Protein AF-A0A2M8IWE7-F1 (afdb_monomer)

Organism: NCBI:txid2029104

InterPro domains:
  IPR029058 Alpha/Beta hydrolase fold [G3DSA:3.40.50.1820] (66-140)
  IPR029058 Alpha/Beta hydrolase fold [SSF53474] (56-117)

Mean predicted aligned error: 8.71 Å

Solvent-accessible surface area (backbone atoms only — not comparable to full-atom values): 8740 Å² total; 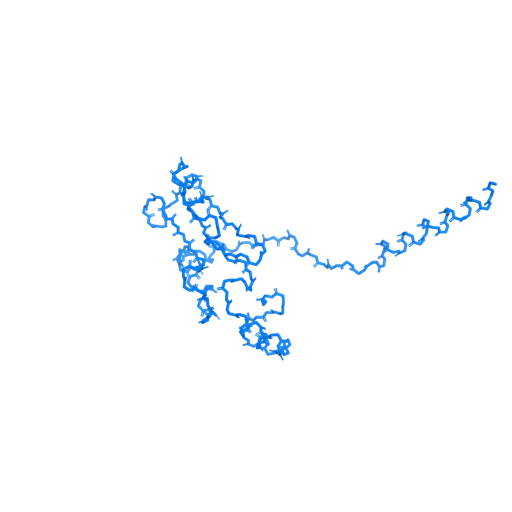per-residue (Å²): 110,74,66,59,55,49,52,52,51,52,52,51,51,51,52,51,47,50,69,72,69,47,92,74,76,88,72,84,82,75,83,86,79,69,70,72,66,45,73,77,35,68,66,53,41,36,51,61,66,47,70,83,50,96,49,60,45,89,92,40,64,53,46,74,51,58,66,65,58,81,96,59,87,51,100,44,72,41,75,50,75,56,62,90,94,41,40,64,65,76,63,60,64,50,66,59,52,53,22,60,77,67,57,12,30,29,34,39,47,61,62,74,60,44,44,47,51,69,69,55,53,56,56,55,70,71,48,53,72,68,61,32,45,78,69,78,39,48,87,88,62,76

Structure (mmCIF, N/CA/C/O backbone):
data_AF-A0A2M8IWE7-F1
#
_entry.id   AF-A0A2M8IWE7-F1
#
loop_
_atom_site.group_PDB
_atom_site.id
_atom_site.type_symbol
_atom_site.label_atom_id
_atom_site.label_alt_id
_atom_site.label_comp_id
_atom_site.label_asym_id
_atom_site.label_entity_id
_atom_site.label_seq_id
_atom_site.pdbx_PDB_ins_code
_atom_site.Cartn_x
_atom_site.Cartn_y
_atom_site.Cartn_z
_atom_site.occupancy
_atom_site.B_iso_or_equiv
_atom_site.auth_seq_id
_atom_site.auth_comp_id
_atom_site.auth_asym_id
_atom_site.auth_atom_id
_atom_site.pdbx_PDB_model_num
ATOM 1 N N . MET A 1 1 ? 37.892 26.944 -34.682 1.00 67.69 1 MET A N 1
ATOM 2 C CA . MET A 1 1 ? 36.444 27.173 -34.435 1.00 67.69 1 MET A CA 1
ATOM 3 C C . MET A 1 1 ? 35.520 26.306 -35.301 1.00 67.69 1 MET A C 1
ATOM 5 O O . MET A 1 1 ? 34.683 25.623 -34.732 1.00 67.69 1 MET A O 1
ATOM 9 N N . ARG A 1 2 ? 35.670 26.233 -36.637 1.00 77.69 2 ARG A N 1
ATOM 10 C CA . ARG A 1 2 ? 34.769 25.438 -37.517 1.00 77.69 2 ARG A CA 1
ATOM 11 C C . ARG A 1 2 ? 34.744 23.921 -37.234 1.00 77.69 2 ARG A C 1
ATOM 13 O O . ARG A 1 2 ? 33.702 23.298 -37.381 1.00 77.69 2 ARG A O 1
ATOM 20 N N . TRP A 1 3 ? 35.865 23.332 -36.809 1.00 85.38 3 TRP A N 1
ATOM 21 C CA . TRP A 1 3 ? 35.954 21.908 -36.439 1.00 85.38 3 TRP A CA 1
ATOM 22 C C . TRP A 1 3 ? 35.266 21.586 -35.107 1.00 85.38 3 TRP A C 1
ATOM 24 O O . TRP A 1 3 ? 34.549 20.597 -35.019 1.00 85.38 3 TRP A O 1
ATOM 34 N N . LEU A 1 4 ? 35.400 22.473 -34.116 1.00 91.81 4 LEU A N 1
ATOM 35 C CA . LEU A 1 4 ? 34.666 22.404 -32.846 1.00 91.81 4 LEU A CA 1
ATOM 36 C C . LEU A 1 4 ? 33.151 22.490 -33.066 1.00 91.81 4 LEU A C 1
ATOM 38 O O . LEU A 1 4 ? 32.409 21.669 -32.541 1.00 91.81 4 LEU A O 1
ATOM 42 N N . ALA A 1 5 ? 32.701 23.429 -33.905 1.00 92.12 5 ALA A N 1
ATOM 43 C CA . ALA A 1 5 ? 31.283 23.574 -34.235 1.00 92.12 5 ALA A CA 1
ATOM 44 C C . ALA A 1 5 ? 30.703 22.315 -34.909 1.00 92.12 5 ALA A C 1
ATOM 46 O O . ALA A 1 5 ? 29.603 21.889 -34.576 1.00 92.12 5 ALA A O 1
ATOM 47 N N . ARG A 1 6 ? 31.457 21.680 -35.818 1.00 95.31 6 ARG A N 1
ATOM 48 C CA . ARG A 1 6 ? 31.053 20.413 -36.454 1.00 95.31 6 ARG A CA 1
ATOM 49 C C . ARG A 1 6 ? 31.016 19.251 -35.465 1.00 95.31 6 ARG A C 1
ATOM 51 O O . ARG A 1 6 ? 30.081 18.465 -35.514 1.00 95.31 6 ARG A O 1
ATOM 58 N N . GLY A 1 7 ? 31.997 19.164 -34.565 1.00 96.12 7 GLY A N 1
ATOM 59 C CA . GLY A 1 7 ? 32.021 18.143 -33.516 1.00 96.12 7 GLY A CA 1
ATOM 60 C C . GLY A 1 7 ? 30.800 18.234 -32.598 1.00 96.12 7 GLY A C 1
ATOM 61 O O . GLY A 1 7 ? 30.126 17.233 -32.377 1.00 96.12 7 GLY A O 1
ATOM 62 N N . LEU A 1 8 ? 30.458 19.444 -32.146 1.00 97.00 8 LEU A N 1
ATOM 63 C CA . LEU A 1 8 ? 29.255 19.685 -31.342 1.00 97.00 8 LEU A CA 1
ATOM 64 C C . LEU A 1 8 ? 27.967 19.353 -32.104 1.00 97.00 8 LEU A C 1
ATOM 66 O O . LEU A 1 8 ? 27.063 18.756 -31.529 1.00 97.00 8 LEU A O 1
ATOM 70 N N . ALA A 1 9 ? 27.893 19.683 -33.397 1.00 97.12 9 ALA A N 1
ATOM 71 C CA . ALA A 1 9 ? 26.734 19.352 -34.224 1.00 97.12 9 ALA A CA 1
ATOM 72 C C . ALA A 1 9 ? 26.533 17.834 -34.367 1.00 97.12 9 ALA A C 1
ATOM 74 O O . A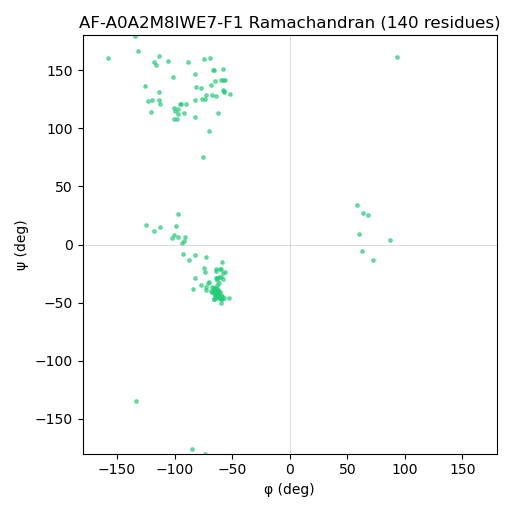LA A 1 9 ? 25.411 17.351 -34.238 1.00 97.12 9 ALA A O 1
ATOM 75 N N . VAL A 1 10 ? 27.610 17.069 -34.577 1.00 97.44 10 VAL A N 1
ATOM 76 C CA . VAL A 1 10 ?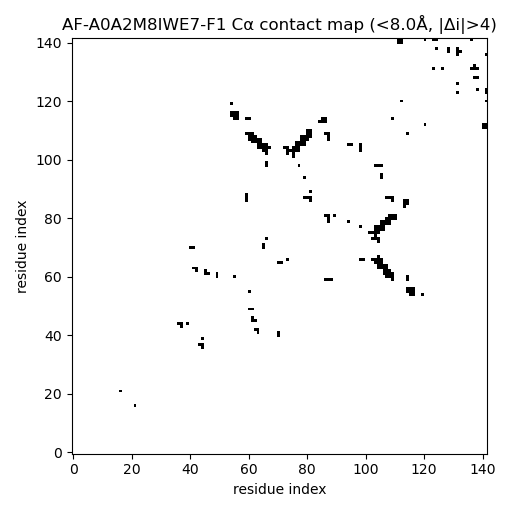 27.546 15.598 -34.623 1.00 97.44 10 VAL A CA 1
ATOM 77 C C . VAL A 1 10 ? 27.100 15.032 -33.277 1.00 97.44 10 VAL A C 1
ATOM 79 O O . VAL A 1 10 ? 26.243 14.156 -33.239 1.00 97.44 10 VAL A O 1
ATOM 82 N N . LEU A 1 11 ? 27.629 15.554 -32.169 1.00 97.56 11 LEU A N 1
ATOM 83 C CA . LEU A 1 11 ? 27.264 15.087 -30.833 1.00 97.56 11 LEU A CA 1
ATOM 84 C C . LEU A 1 11 ? 25.784 15.356 -30.516 1.00 97.56 11 LEU A C 1
ATOM 86 O O . LEU A 1 11 ? 25.097 14.483 -29.993 1.00 97.56 11 LEU A O 1
ATOM 90 N N . ALA A 1 12 ? 25.278 16.532 -30.895 1.00 97.62 12 ALA A N 1
ATOM 91 C CA . ALA A 1 12 ? 23.867 16.878 -30.760 1.00 97.62 12 ALA A CA 1
ATOM 92 C C . ALA A 1 12 ? 22.966 15.974 -31.618 1.00 97.62 12 ALA A C 1
ATOM 94 O O . ALA A 1 12 ? 21.925 15.527 -31.144 1.00 97.62 12 ALA A O 1
ATOM 95 N N . LEU A 1 13 ? 23.382 15.655 -32.850 1.00 97.81 13 LEU A N 1
ATOM 96 C CA . LEU A 1 13 ? 22.654 14.726 -33.720 1.00 97.81 13 LEU A CA 1
ATOM 97 C C . LEU A 1 13 ? 22.611 13.309 -33.142 1.00 97.81 13 LEU A C 1
ATOM 99 O O . LEU A 1 13 ? 21.561 12.675 -33.171 1.00 97.81 13 LEU A O 1
ATOM 103 N N . LEU A 1 14 ? 23.721 12.823 -32.582 1.00 97.19 14 LEU A N 1
ATOM 104 C CA . LEU A 1 14 ? 23.767 11.514 -31.928 1.00 97.19 14 LEU A CA 1
ATOM 105 C C . LEU A 1 14 ? 22.874 11.474 -30.683 1.00 97.19 14 LEU A C 1
ATOM 107 O O . LEU A 1 14 ? 22.138 10.509 -30.500 1.00 97.19 14 LEU A O 1
ATOM 111 N N . ALA A 1 15 ? 22.888 12.526 -29.860 1.00 96.31 15 ALA A N 1
ATOM 112 C CA . ALA A 1 15 ? 22.004 12.635 -28.702 1.00 96.31 15 ALA A CA 1
ATOM 113 C C . ALA A 1 15 ? 20.522 12.669 -29.111 1.00 96.31 15 ALA A C 1
ATOM 115 O O . ALA A 1 15 ? 19.709 11.977 -28.506 1.00 96.31 15 ALA A O 1
ATOM 116 N N . ALA A 1 16 ? 20.176 13.410 -30.168 1.00 96.94 16 ALA A N 1
ATOM 117 C CA . ALA A 1 16 ? 18.818 13.444 -30.706 1.00 96.94 16 ALA A CA 1
ATOM 118 C C . ALA A 1 16 ? 18.388 12.080 -31.268 1.00 96.94 16 ALA A C 1
ATOM 120 O O . ALA A 1 16 ? 17.259 11.658 -31.045 1.00 96.94 16 ALA A O 1
ATOM 121 N N . ALA A 1 17 ? 19.291 11.365 -31.947 1.00 96.69 17 ALA A N 1
ATOM 122 C CA . ALA A 1 17 ? 19.025 10.018 -32.440 1.00 96.69 17 ALA A CA 1
ATOM 123 C C . ALA A 1 17 ? 18.797 9.027 -31.288 1.00 96.69 17 ALA A C 1
ATOM 125 O O . ALA A 1 17 ? 17.834 8.272 -31.332 1.00 96.69 17 ALA A O 1
ATOM 126 N N . LEU A 1 18 ? 19.623 9.070 -30.237 1.00 95.56 18 LEU A N 1
ATOM 127 C CA . LEU A 1 18 ? 19.445 8.261 -29.022 1.00 95.56 18 LEU A CA 1
ATOM 128 C C . LEU A 1 18 ? 18.138 8.588 -28.293 1.00 95.56 18 LEU A C 1
ATOM 130 O O . LEU A 1 18 ? 17.470 7.684 -27.809 1.00 95.56 18 LEU A O 1
ATOM 134 N N . TRP A 1 19 ? 17.763 9.866 -28.236 1.00 94.69 19 TRP A N 1
ATOM 135 C CA . TRP A 1 19 ? 16.499 10.307 -27.650 1.00 94.69 19 TRP A CA 1
ATOM 136 C C . TRP A 1 19 ? 15.285 9.900 -28.491 1.00 94.69 19 TRP A C 1
ATOM 138 O O . TRP A 1 19 ? 14.213 9.661 -27.960 1.00 94.69 19 TRP A O 1
ATOM 148 N N . TRP A 1 20 ? 15.414 9.838 -29.814 1.00 94.81 20 TRP A N 1
ATOM 149 C CA . TRP A 1 20 ? 14.296 9.480 -30.688 1.00 94.81 20 TRP A CA 1
ATOM 150 C C . TRP A 1 20 ? 14.120 7.964 -30.824 1.00 94.81 20 TRP A C 1
ATOM 152 O O . TRP A 1 20 ? 13.004 7.463 -30.883 1.00 94.81 20 TRP A O 1
ATOM 162 N N . LEU A 1 21 ? 15.233 7.234 -30.895 1.00 94.69 21 LEU A N 1
ATOM 163 C CA . LEU A 1 21 ? 15.286 5.786 -31.125 1.00 94.69 21 LEU A CA 1
ATOM 164 C C . LEU A 1 21 ? 15.520 5.001 -29.827 1.00 94.69 21 LEU A C 1
ATOM 166 O O . LEU A 1 21 ? 15.783 3.799 -29.871 1.00 94.69 21 LEU A O 1
ATOM 170 N N . GLY A 1 22 ? 15.481 5.681 -28.681 1.00 91.25 22 GLY A N 1
ATOM 171 C CA . GLY A 1 22 ? 15.651 5.062 -27.377 1.00 91.25 22 GLY A CA 1
ATOM 172 C C . GLY A 1 22 ? 14.572 4.002 -27.126 1.00 91.25 22 GLY A C 1
ATOM 173 O O . GLY A 1 22 ? 13.419 4.205 -27.510 1.00 91.25 22 GLY A O 1
ATOM 174 N N . PRO A 1 23 ? 14.911 2.869 -26.486 1.00 88.81 23 PRO A N 1
ATOM 175 C CA . PRO A 1 23 ? 13.937 1.851 -26.112 1.00 88.81 23 PRO A CA 1
ATOM 176 C C . PRO A 1 23 ? 13.129 2.335 -24.899 1.00 88.81 23 PRO A C 1
ATOM 178 O O . PRO A 1 23 ? 13.389 1.939 -23.764 1.00 88.81 23 PRO A O 1
ATOM 181 N N . TYR A 1 24 ? 12.193 3.255 -25.126 1.00 86.19 24 TYR A N 1
ATOM 182 C CA . TYR A 1 24 ? 11.263 3.706 -24.096 1.00 86.19 24 TYR A CA 1
ATOM 183 C C . TYR A 1 24 ? 10.193 2.644 -23.881 1.00 86.19 24 TYR A C 1
ATOM 185 O O . TYR A 1 24 ? 9.504 2.251 -24.822 1.00 86.19 24 TYR A O 1
ATOM 193 N N . GLU A 1 25 ? 10.040 2.206 -22.636 1.00 83.50 25 GLU A N 1
ATOM 194 C CA . GLU A 1 25 ? 8.942 1.326 -22.262 1.00 83.50 25 GLU A CA 1
ATOM 195 C C . GLU A 1 25 ? 7.645 2.151 -22.228 1.00 83.50 25 GLU A C 1
ATOM 197 O O . GLU A 1 25 ? 7.606 3.181 -21.541 1.00 83.50 25 GLU A O 1
ATOM 202 N N . PRO A 1 26 ? 6.586 1.751 -22.953 1.00 81.25 26 PRO A N 1
ATOM 203 C CA . PRO A 1 26 ? 5.288 2.388 -22.807 1.00 81.25 26 PRO A CA 1
ATOM 204 C C . PRO A 1 26 ? 4.798 2.176 -21.371 1.00 81.25 26 PRO A C 1
ATOM 206 O O . PRO A 1 26 ? 4.533 1.055 -20.944 1.00 81.25 26 PRO A O 1
ATOM 209 N N . ALA A 1 27 ? 4.707 3.263 -20.608 1.00 79.38 27 ALA A N 1
ATOM 210 C CA . ALA A 1 27 ? 4.149 3.240 -19.267 1.00 79.38 27 ALA A CA 1
ATOM 211 C C . ALA A 1 27 ? 2.682 3.670 -19.330 1.00 79.38 27 ALA A C 1
ATOM 213 O O . ALA A 1 27 ? 2.380 4.816 -19.668 1.00 79.38 27 ALA A O 1
ATOM 214 N N . GLU A 1 28 ? 1.777 2.764 -18.968 1.00 77.38 28 GLU A N 1
ATOM 215 C CA . GLU A 1 28 ? 0.385 3.116 -18.696 1.00 77.38 28 GLU A CA 1
ATOM 216 C C . GLU A 1 28 ? 0.332 3.915 -17.390 1.00 77.38 28 GLU A C 1
ATOM 218 O O . GLU A 1 28 ? 0.396 3.370 -16.289 1.00 77.38 28 GLU A O 1
ATOM 223 N N . LEU A 1 29 ? 0.280 5.242 -17.517 1.00 82.19 29 LEU A N 1
ATOM 224 C CA . LEU A 1 29 ? 0.180 6.172 -16.385 1.00 82.19 29 LEU A CA 1
ATOM 225 C C . LEU A 1 29 ? -1.273 6.513 -16.040 1.00 82.19 29 LEU A C 1
ATOM 227 O O . LEU A 1 29 ? -1.529 7.337 -15.160 1.00 82.19 29 LEU A O 1
ATOM 231 N N . THR A 1 30 ? -2.224 5.902 -16.746 1.00 81.00 30 THR A N 1
ATOM 232 C CA . THR A 1 30 ? -3.645 6.045 -16.461 1.00 81.00 30 THR A CA 1
ATOM 233 C C . THR A 1 30 ? -4.093 4.887 -15.580 1.00 81.00 30 THR A C 1
ATOM 235 O O . THR A 1 30 ? -3.919 3.718 -15.909 1.00 81.00 30 THR A O 1
ATOM 238 N N . ALA A 1 31 ? -4.619 5.222 -14.404 1.00 77.06 31 ALA A N 1
ATOM 239 C CA . ALA A 1 31 ? -5.241 4.254 -13.518 1.00 77.06 31 ALA A CA 1
ATOM 240 C C . ALA A 1 31 ? -6.756 4.362 -13.694 1.00 77.06 31 ALA A C 1
ATOM 242 O O . ALA A 1 31 ? -7.365 5.340 -13.259 1.00 77.06 31 ALA A O 1
ATOM 243 N N . GLU A 1 32 ? -7.359 3.367 -14.337 1.00 83.31 32 GLU A N 1
ATOM 244 C CA . GLU A 1 32 ? -8.810 3.205 -14.336 1.00 83.31 32 GLU A CA 1
ATOM 245 C C . GLU A 1 32 ? -9.241 2.511 -13.038 1.00 83.31 32 GLU A C 1
ATOM 247 O O . GLU A 1 32 ? -8.614 1.551 -12.586 1.00 83.31 32 GLU A O 1
ATOM 252 N N . PHE A 1 33 ? -10.305 3.015 -12.412 1.00 84.25 33 PHE A N 1
ATOM 253 C CA . PHE A 1 33 ? -10.870 2.436 -11.196 1.00 84.25 33 PHE A CA 1
ATOM 254 C C . PHE A 1 33 ? -12.326 2.042 -11.434 1.00 84.25 33 PHE A C 1
ATOM 256 O O . PHE A 1 33 ? -13.187 2.904 -11.615 1.00 84.25 33 PHE A O 1
ATOM 263 N N . ASP A 1 34 ? -12.594 0.738 -11.395 1.00 87.50 34 ASP A N 1
ATOM 264 C CA . ASP A 1 34 ? -13.951 0.202 -11.365 1.00 87.50 34 ASP A CA 1
ATOM 265 C C . ASP A 1 34 ? -14.485 0.224 -9.927 1.00 87.50 34 ASP A C 1
ATOM 267 O O . ASP A 1 34 ? -14.047 -0.543 -9.066 1.00 87.50 34 ASP A O 1
ATOM 271 N N . ALA A 1 35 ? -15.452 1.104 -9.667 1.00 86.50 35 ALA A N 1
ATOM 272 C CA . ALA A 1 35 ? -16.097 1.199 -8.363 1.00 86.50 35 ALA A CA 1
ATOM 273 C C . ALA A 1 35 ? -16.869 -0.079 -7.988 1.00 86.50 35 ALA A C 1
ATOM 275 O O . ALA A 1 35 ? -16.941 -0.400 -6.800 1.00 86.50 35 ALA A O 1
ATOM 276 N N . GLY A 1 36 ? -17.375 -0.831 -8.976 1.00 91.44 36 GLY A N 1
ATOM 277 C CA . GLY A 1 36 ? -18.102 -2.086 -8.761 1.00 91.44 36 GLY A CA 1
ATOM 278 C C . GLY A 1 36 ? -17.233 -3.183 -8.140 1.00 91.44 36 GLY A C 1
ATOM 279 O O . GLY A 1 36 ? -17.727 -4.061 -7.432 1.00 91.44 36 GLY A O 1
ATOM 280 N N . ALA A 1 37 ? -15.906 -3.089 -8.289 1.00 88.06 37 ALA A N 1
ATOM 281 C CA . ALA A 1 37 ? -14.966 -3.995 -7.630 1.00 88.06 37 ALA A CA 1
ATOM 282 C C . ALA A 1 37 ? -15.073 -3.963 -6.091 1.00 88.06 37 ALA A C 1
ATOM 284 O O . ALA A 1 37 ? -14.668 -4.921 -5.428 1.00 88.06 37 ALA A O 1
ATOM 285 N N . MET A 1 38 ? -15.630 -2.886 -5.524 1.00 89.25 38 MET A N 1
ATOM 286 C CA . MET A 1 38 ? -15.796 -2.686 -4.082 1.00 89.25 38 MET A CA 1
ATOM 287 C C . MET A 1 38 ? -17.226 -2.949 -3.585 1.00 89.25 38 MET A C 1
ATOM 289 O O . MET A 1 38 ? -17.485 -2.754 -2.400 1.00 89.25 38 MET A O 1
ATOM 293 N N . ASP A 1 39 ? -18.147 -3.430 -4.431 1.00 92.50 39 ASP A N 1
ATOM 294 C CA . ASP A 1 39 ? -19.564 -3.633 -4.066 1.00 92.50 39 ASP A CA 1
ATOM 295 C C . ASP A 1 39 ? -19.757 -4.580 -2.873 1.00 92.50 39 ASP A C 1
ATOM 297 O O . ASP A 1 39 ? -20.699 -4.445 -2.093 1.00 92.50 39 ASP A O 1
ATOM 301 N N . ARG A 1 40 ? -18.842 -5.542 -2.703 1.00 93.62 40 ARG A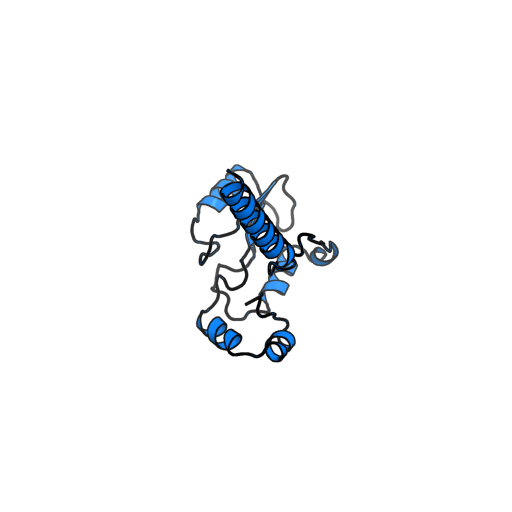 N 1
ATOM 302 C CA . ARG A 1 40 ? -18.848 -6.497 -1.581 1.00 93.62 40 ARG A CA 1
ATOM 303 C C . ARG A 1 40 ? -18.040 -6.026 -0.365 1.00 93.62 40 ARG A C 1
ATOM 305 O O . ARG A 1 40 ? -17.882 -6.795 0.580 1.00 93.62 40 ARG A O 1
ATOM 312 N N . GLY A 1 41 ? -17.541 -4.792 -0.382 1.00 93.94 41 GLY A N 1
ATOM 313 C CA . GLY A 1 41 ? -16.677 -4.220 0.649 1.00 93.94 41 GLY A CA 1
ATOM 314 C C . GLY A 1 41 ? -15.184 -4.384 0.354 1.00 93.94 41 GLY A C 1
ATOM 315 O O . GLY A 1 41 ? -14.763 -5.221 -0.452 1.00 93.94 41 GLY A O 1
ATOM 316 N N . VAL A 1 42 ? -14.371 -3.575 1.035 1.00 93.94 42 VAL A N 1
ATOM 317 C CA . VAL A 1 42 ? -12.912 -3.536 0.854 1.00 93.94 42 VAL A CA 1
ATOM 318 C C . VAL A 1 42 ? -12.267 -4.844 1.303 1.00 93.94 42 VAL A C 1
ATOM 320 O O . VAL A 1 42 ? -11.366 -5.348 0.629 1.00 93.94 42 VAL A O 1
ATOM 323 N N . GLN A 1 43 ? -12.736 -5.429 2.410 1.00 93.69 43 GLN A N 1
ATOM 324 C CA . GLN A 1 43 ? -12.178 -6.693 2.893 1.00 93.69 43 GLN A CA 1
ATOM 325 C C . GLN A 1 43 ? -12.415 -7.829 1.889 1.00 93.69 43 GLN A C 1
ATOM 327 O O . GLN A 1 43 ? -11.480 -8.551 1.554 1.00 93.69 43 GLN A O 1
ATOM 332 N N . ALA A 1 44 ? -13.624 -7.936 1.328 1.00 94.56 44 ALA A N 1
ATOM 333 C CA . ALA A 1 44 ? -13.941 -8.961 0.332 1.00 94.56 44 ALA A CA 1
ATOM 334 C C . ALA A 1 44 ? -13.113 -8.803 -0.954 1.00 94.56 44 ALA A C 1
ATOM 336 O O . ALA A 1 44 ? -12.733 -9.800 -1.575 1.00 94.56 44 ALA A O 1
ATOM 337 N N . TYR A 1 45 ? -12.818 -7.561 -1.349 1.00 94.50 45 TYR A N 1
ATOM 338 C CA . TYR A 1 45 ? -11.917 -7.277 -2.461 1.00 94.50 45 TYR A CA 1
ATOM 339 C C . TYR A 1 45 ? -10.490 -7.771 -2.174 1.00 94.50 45 TYR A C 1
ATOM 341 O O . TYR A 1 45 ? -9.886 -8.438 -3.018 1.00 94.50 45 TYR A O 1
ATOM 349 N N . PHE A 1 46 ? -9.954 -7.503 -0.978 1.00 95.31 46 PHE A N 1
ATOM 350 C CA . PHE A 1 46 ? -8.634 -8.000 -0.584 1.00 95.31 46 PHE A CA 1
ATOM 351 C C . PHE A 1 46 ? -8.585 -9.519 -0.484 1.00 95.31 46 PHE A C 1
ATOM 353 O O . PHE A 1 46 ? -7.666 -10.115 -1.041 1.00 95.31 46 PHE A O 1
ATOM 360 N N . ASP A 1 47 ? -9.586 -10.148 0.124 1.00 93.75 47 ASP A N 1
ATOM 361 C CA . ASP A 1 47 ? -9.645 -11.604 0.245 1.00 93.75 47 ASP A CA 1
ATOM 362 C C . ASP A 1 47 ? -9.640 -12.271 -1.140 1.00 93.75 47 ASP A C 1
ATOM 364 O O . ASP A 1 47 ? -8.872 -13.200 -1.381 1.00 93.75 47 ASP A O 1
ATOM 368 N N . ALA A 1 48 ? -10.425 -11.752 -2.092 1.00 93.25 48 ALA A N 1
ATOM 369 C CA . ALA A 1 48 ? -10.439 -12.253 -3.467 1.00 93.25 48 ALA A CA 1
ATOM 370 C C . ALA A 1 48 ? -9.094 -12.041 -4.187 1.00 93.25 48 ALA A C 1
ATOM 372 O O . ALA A 1 48 ? -8.624 -12.920 -4.914 1.00 93.25 48 ALA A O 1
ATOM 373 N N . ALA A 1 49 ? -8.456 -10.885 -3.983 1.00 90.94 49 ALA A N 1
ATOM 374 C CA . ALA A 1 49 ? -7.166 -10.581 -4.588 1.00 90.94 49 ALA A CA 1
ATOM 375 C C . ALA A 1 49 ? -6.035 -11.466 -4.038 1.00 90.94 49 ALA A C 1
ATOM 377 O O . ALA A 1 49 ? -5.137 -11.837 -4.805 1.00 90.94 49 ALA A O 1
ATOM 378 N N . GLU A 1 50 ? -6.077 -11.778 -2.741 1.00 93.62 50 GLU A N 1
ATOM 379 C CA . GLU A 1 50 ? -5.075 -12.567 -2.023 1.00 93.62 50 GLU A CA 1
ATOM 380 C C . GLU A 1 50 ? -5.277 -14.080 -2.191 1.00 93.62 50 GLU A C 1
ATOM 382 O O . GLU A 1 50 ? -4.292 -14.809 -2.248 1.00 93.62 50 GLU A O 1
ATOM 387 N N . ALA A 1 51 ? -6.510 -14.561 -2.393 1.00 92.44 51 ALA A N 1
ATOM 388 C CA . ALA A 1 51 ? -6.829 -15.987 -2.576 1.00 92.44 51 ALA A CA 1
ATOM 389 C C . ALA A 1 51 ? -6.125 -16.664 -3.771 1.00 92.44 51 ALA A C 1
ATOM 391 O O . ALA A 1 51 ? -6.086 -17.890 -3.860 1.00 92.44 51 ALA A O 1
ATOM 392 N N . ARG A 1 52 ? -5.553 -15.882 -4.694 1.00 89.50 52 ARG A N 1
ATOM 393 C CA . ARG A 1 52 ? -4.735 -16.378 -5.818 1.00 89.50 52 ARG A CA 1
ATOM 394 C C . ARG A 1 52 ? -3.353 -16.875 -5.384 1.00 89.50 52 ARG A C 1
ATOM 396 O O . ARG A 1 52 ? -2.633 -17.450 -6.198 1.00 89.50 52 ARG A O 1
ATOM 403 N N . PHE A 1 53 ? -2.965 -16.616 -4.138 1.00 88.62 53 PHE A N 1
ATOM 404 C CA . PHE A 1 53 ? -1.665 -16.961 -3.587 1.00 88.62 53 PHE A CA 1
ATOM 405 C C . PHE A 1 53 ? -1.854 -17.828 -2.341 1.00 88.62 53 PHE A C 1
ATOM 407 O O . PHE A 1 53 ? -2.501 -17.432 -1.376 1.00 88.62 53 PHE A O 1
ATOM 414 N N . ASP A 1 54 ? -1.250 -19.008 -2.347 1.00 90.56 54 ASP A N 1
ATOM 415 C CA . ASP A 1 54 ? -1.226 -19.957 -1.228 1.00 90.56 54 ASP A CA 1
ATOM 416 C C . ASP A 1 54 ? 0.022 -19.788 -0.338 1.00 90.56 54 ASP A C 1
ATOM 418 O O . ASP A 1 54 ? 0.204 -20.512 0.639 1.00 90.56 54 ASP A O 1
ATOM 422 N N . ASP A 1 55 ? 0.884 -18.822 -0.669 1.00 90.19 55 ASP A N 1
ATOM 423 C CA . ASP A 1 55 ? 2.230 -18.672 -0.114 1.00 90.19 55 ASP A CA 1
ATOM 424 C C . ASP A 1 55 ? 2.512 -17.308 0.506 1.00 90.19 55 ASP A C 1
ATOM 426 O O . ASP A 1 55 ? 3.671 -16.941 0.720 1.00 90.19 55 ASP A O 1
ATOM 430 N N . ILE A 1 56 ? 1.457 -16.547 0.787 1.00 92.00 56 ILE A N 1
ATOM 431 C CA . ILE A 1 56 ? 1.575 -15.284 1.507 1.00 92.00 56 ILE A CA 1
ATOM 432 C C . ILE A 1 56 ? 2.000 -15.589 2.940 1.00 92.00 56 ILE A C 1
ATOM 434 O O . ILE A 1 56 ? 1.373 -16.391 3.635 1.00 92.00 56 ILE A O 1
ATOM 438 N N . THR A 1 57 ? 3.051 -14.918 3.402 1.00 92.81 57 THR A N 1
ATOM 439 C CA . THR A 1 57 ? 3.483 -15.005 4.793 1.00 92.81 57 THR A CA 1
ATOM 440 C C . THR A 1 57 ? 2.319 -14.590 5.712 1.00 92.81 57 THR A C 1
ATOM 442 O O . THR A 1 57 ? 1.672 -13.563 5.481 1.00 92.81 57 THR A O 1
ATOM 445 N N . PRO A 1 58 ? 1.999 -15.365 6.761 1.00 92.75 58 PRO A N 1
ATOM 446 C CA . PRO A 1 58 ? 0.919 -15.006 7.670 1.00 92.75 58 PRO A CA 1
ATOM 447 C C . PRO A 1 58 ? 1.140 -13.626 8.299 1.00 92.75 58 PRO A C 1
ATOM 449 O O . PRO A 1 58 ? 2.222 -13.335 8.803 1.00 92.75 58 PRO A O 1
ATOM 452 N N . GLY A 1 59 ? 0.113 -12.777 8.276 1.00 92.94 59 GLY A N 1
ATOM 453 C CA . GLY A 1 59 ? 0.165 -11.441 8.864 1.00 92.94 59 GLY A CA 1
ATOM 454 C C . GLY A 1 59 ? 0.701 -10.349 7.938 1.00 92.94 59 GLY A C 1
ATOM 455 O O . GLY A 1 59 ? 0.800 -9.211 8.381 1.00 92.94 59 GLY A O 1
ATOM 456 N N . VAL A 1 60 ? 1.006 -10.634 6.666 1.00 95.44 60 VAL A N 1
ATOM 457 C CA . VAL A 1 60 ? 1.388 -9.607 5.668 1.00 95.44 60 VAL A CA 1
ATOM 458 C C . VAL A 1 60 ? 0.417 -9.509 4.491 1.00 95.44 60 VAL A C 1
ATOM 460 O O . VAL A 1 60 ? 0.709 -8.835 3.505 1.00 95.44 60 VAL A O 1
ATOM 463 N N . GLN A 1 61 ? -0.751 -10.148 4.589 1.00 95.62 61 GLN A N 1
ATOM 464 C CA . GLN A 1 61 ? -1.837 -9.966 3.628 1.00 95.62 61 GLN A CA 1
ATOM 465 C C . GLN A 1 61 ? -2.259 -8.492 3.556 1.00 95.62 61 GLN A C 1
ATOM 467 O O . GLN A 1 61 ? -2.198 -7.769 4.563 1.00 95.62 61 GLN A O 1
ATOM 472 N N . LYS A 1 62 ? -2.756 -8.070 2.387 1.00 96.88 62 LYS A N 1
ATOM 473 C CA . LYS A 1 62 ? -3.543 -6.840 2.260 1.00 96.88 62 LYS A CA 1
ATOM 474 C C . LYS A 1 62 ? -4.681 -6.868 3.284 1.00 96.88 62 LYS A C 1
ATOM 476 O O . LYS A 1 62 ? -5.399 -7.860 3.387 1.00 96.88 62 LYS A O 1
ATOM 481 N N . ARG A 1 63 ? -4.830 -5.798 4.063 1.00 96.12 63 ARG A N 1
ATOM 482 C CA . ARG A 1 63 ? -5.844 -5.708 5.123 1.00 96.12 63 ARG A CA 1
ATOM 483 C C . ARG A 1 63 ? -6.158 -4.266 5.480 1.00 96.12 63 ARG A C 1
ATOM 485 O O . ARG A 1 63 ? -5.344 -3.371 5.249 1.00 96.12 63 ARG A O 1
ATOM 492 N N . VAL A 1 64 ? -7.308 -4.066 6.113 1.00 97.50 64 VAL A N 1
ATOM 493 C CA . VAL A 1 64 ? -7.681 -2.786 6.717 1.00 97.50 64 VAL A CA 1
ATOM 494 C C . VAL A 1 64 ? -7.747 -2.940 8.232 1.00 97.50 64 VAL A C 1
ATOM 496 O O . VAL A 1 64 ? -8.375 -3.864 8.743 1.00 97.50 64 VAL A O 1
ATOM 499 N N . ILE A 1 65 ? -7.105 -2.026 8.954 1.00 97.31 65 ILE A N 1
ATOM 500 C CA . ILE A 1 65 ? -7.336 -1.810 10.380 1.00 97.31 65 ILE A CA 1
ATOM 501 C C . ILE A 1 65 ? -8.303 -0.634 10.495 1.00 97.31 65 ILE A C 1
ATOM 503 O O . ILE A 1 65 ? -7.954 0.511 10.199 1.00 97.31 65 ILE A O 1
ATOM 507 N N . TRP A 1 66 ? -9.540 -0.940 10.869 1.00 98.00 66 TRP A N 1
ATOM 508 C CA . TRP A 1 66 ? -10.614 0.041 10.987 1.00 98.00 66 TRP A CA 1
ATOM 509 C C . TRP A 1 66 ? -10.455 0.857 12.271 1.00 98.00 66 TRP A C 1
ATOM 511 O O . TRP A 1 66 ? -10.217 0.293 13.338 1.00 98.00 66 TRP A O 1
ATOM 521 N N . ALA A 1 67 ? -10.604 2.181 12.180 1.00 97.94 67 ALA A N 1
ATOM 522 C CA . ALA A 1 67 ? -10.600 3.048 13.363 1.00 97.94 67 ALA A CA 1
ATOM 523 C C . ALA A 1 67 ? -11.901 2.928 14.180 1.00 97.94 67 ALA A C 1
ATOM 525 O O . ALA A 1 67 ? -11.917 3.218 15.374 1.00 97.94 67 ALA A O 1
ATOM 526 N N . GLY A 1 68 ? -12.988 2.507 13.525 1.00 96.06 68 GLY A N 1
ATOM 527 C CA . GLY A 1 68 ? -14.307 2.285 14.112 1.00 96.06 68 GLY A CA 1
ATOM 528 C C . GLY A 1 68 ? -14.902 0.954 13.658 1.00 96.06 68 GLY A C 1
ATOM 529 O O . GLY A 1 68 ? -14.219 -0.070 13.640 1.00 96.06 68 GLY A O 1
ATOM 530 N N . ALA A 1 69 ? -16.182 0.964 13.283 1.00 97.31 69 ALA A N 1
ATOM 531 C CA . ALA A 1 69 ? -16.823 -0.224 12.729 1.00 97.31 69 ALA A CA 1
ATOM 532 C C . ALA A 1 69 ? -16.209 -0.612 11.370 1.00 97.31 69 ALA A C 1
ATOM 534 O O . ALA A 1 69 ? -15.741 0.240 10.611 1.00 97.31 69 ALA A O 1
ATOM 535 N N . ALA A 1 70 ? -16.231 -1.908 11.054 1.00 96.25 70 ALA A N 1
ATOM 536 C CA . ALA A 1 70 ? -15.777 -2.406 9.760 1.00 96.25 70 ALA A CA 1
ATOM 537 C C . ALA A 1 70 ? -16.558 -1.758 8.605 1.00 96.25 70 ALA A C 1
ATOM 539 O O . ALA A 1 70 ? -17.762 -1.527 8.724 1.00 96.25 70 ALA A O 1
ATOM 540 N N . GLU A 1 71 ? -15.861 -1.461 7.503 1.00 95.44 71 GLU A N 1
ATOM 541 C CA . GLU A 1 71 ? -16.405 -0.802 6.300 1.00 95.44 71 GLU A CA 1
ATOM 542 C C . GLU A 1 71 ? -16.992 0.606 6.550 1.00 95.44 71 GLU A C 1
ATOM 544 O O . GLU A 1 71 ? -17.578 1.222 5.656 1.00 95.44 71 GLU A O 1
ATOM 549 N N . GLN A 1 72 ? -16.795 1.177 7.744 1.00 96.06 72 GLN A N 1
ATOM 550 C CA . GLN A 1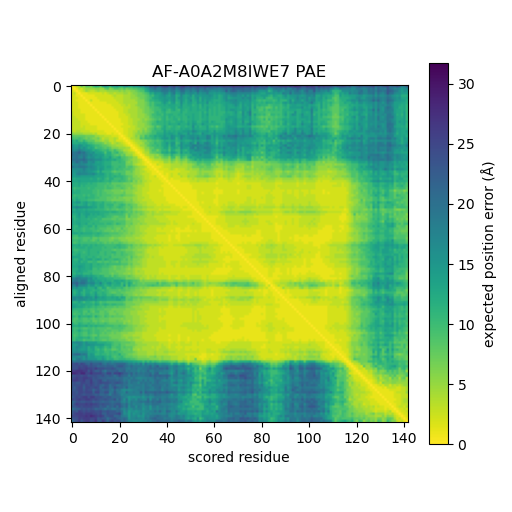 72 ? -17.192 2.548 8.040 1.00 96.06 72 GLN A CA 1
ATOM 551 C C . GLN A 1 72 ? -16.129 3.526 7.535 1.00 96.06 72 GLN A C 1
ATOM 553 O O . GLN A 1 72 ? -14.955 3.453 7.903 1.00 96.06 72 GLN A O 1
ATOM 558 N N . ARG A 1 73 ? -16.539 4.484 6.698 1.00 94.94 73 ARG A N 1
ATOM 559 C CA . ARG A 1 73 ? -15.640 5.525 6.187 1.00 94.94 73 ARG A CA 1
ATOM 560 C C . ARG A 1 73 ? -15.205 6.487 7.293 1.00 94.94 73 ARG A C 1
ATOM 562 O O . ARG A 1 73 ? -16.027 6.975 8.065 1.00 94.94 73 ARG A O 1
ATOM 569 N N . THR A 1 74 ? -13.920 6.819 7.284 1.00 97.88 74 THR A N 1
ATOM 570 C CA . THR A 1 74 ? -13.311 7.903 8.062 1.00 97.88 74 THR A CA 1
ATOM 571 C C . THR A 1 74 ? -12.980 9.087 7.144 1.00 97.88 74 THR A C 1
ATOM 573 O O . THR A 1 74 ? -12.813 8.888 5.938 1.00 97.88 74 THR A O 1
ATOM 576 N N . PRO A 1 75 ? -12.841 10.318 7.674 1.00 98.06 75 PRO A N 1
ATOM 577 C CA . PRO A 1 75 ? -12.423 11.474 6.870 1.00 98.06 75 PRO A CA 1
ATOM 578 C C . PRO A 1 75 ? -11.041 11.307 6.222 1.00 98.06 75 PRO A C 1
ATOM 580 O O . PRO A 1 75 ? -10.775 11.891 5.176 1.00 98.06 75 PRO A O 1
ATOM 583 N N . ILE A 1 76 ? -10.166 10.510 6.844 1.00 98.06 76 ILE A N 1
ATOM 584 C CA . ILE A 1 76 ? -8.816 10.198 6.363 1.00 98.06 76 ILE A CA 1
ATOM 585 C C . ILE A 1 76 ? -8.664 8.680 6.282 1.00 98.06 76 ILE A C 1
ATOM 587 O O . ILE A 1 76 ? -9.033 7.977 7.223 1.00 98.06 76 ILE A O 1
ATOM 591 N N . ALA A 1 77 ? -8.078 8.184 5.195 1.00 97.19 77 ALA A N 1
ATOM 592 C CA . ALA A 1 77 ? -7.569 6.820 5.093 1.00 97.19 77 ALA A CA 1
ATOM 593 C C . ALA A 1 77 ? -6.041 6.867 4.955 1.00 97.19 77 ALA A C 1
ATOM 595 O O . ALA A 1 77 ? -5.519 7.537 4.063 1.00 97.19 77 ALA A O 1
ATOM 596 N N . LEU A 1 78 ? -5.323 6.173 5.840 1.00 98.31 78 LEU A N 1
ATOM 597 C CA . LEU A 1 78 ? -3.870 6.048 5.777 1.00 98.31 78 LEU A CA 1
ATOM 598 C C . LEU A 1 78 ? -3.516 4.802 4.970 1.00 98.31 78 LEU A C 1
ATOM 600 O O . LEU A 1 78 ? -3.764 3.687 5.418 1.00 98.31 78 LEU A O 1
ATOM 604 N N . VAL A 1 79 ? -2.911 4.977 3.799 1.00 97.31 79 VAL A N 1
ATOM 605 C CA . VAL A 1 79 ? -2.416 3.859 2.987 1.00 97.31 79 VAL A CA 1
ATOM 606 C C . VAL A 1 79 ? -0.926 3.683 3.251 1.00 97.31 79 VAL A C 1
ATOM 608 O O . VAL A 1 79 ? -0.126 4.543 2.890 1.00 97.31 79 VAL A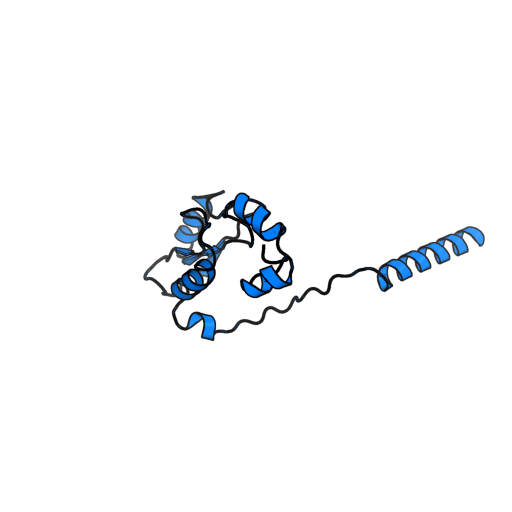 O 1
ATOM 611 N N . TYR A 1 80 ? -0.548 2.571 3.881 1.00 97.12 80 TYR A N 1
ATOM 612 C CA . TYR A 1 80 ? 0.853 2.218 4.081 1.00 97.12 80 TYR A CA 1
ATOM 613 C C . TYR A 1 80 ? 1.336 1.292 2.964 1.00 97.12 80 TYR A C 1
ATOM 615 O O . TYR A 1 80 ? 0.823 0.183 2.780 1.00 97.12 80 TYR A O 1
ATOM 623 N N . LEU A 1 81 ? 2.362 1.757 2.251 1.00 95.56 81 LEU A N 1
ATOM 624 C CA . LEU A 1 81 ? 3.093 1.000 1.247 1.00 95.56 81 LEU A CA 1
ATOM 625 C C . LEU A 1 81 ? 4.515 0.759 1.754 1.00 95.56 81 LEU A C 1
ATOM 627 O O . LEU A 1 81 ? 5.244 1.705 2.048 1.00 95.56 81 LEU A O 1
ATOM 631 N N . HIS A 1 82 ? 4.899 -0.507 1.878 1.00 94.19 82 HIS A N 1
ATOM 632 C CA . HIS A 1 82 ? 6.235 -0.872 2.339 1.00 94.19 82 HIS A CA 1
ATOM 633 C C . HIS A 1 82 ? 7.300 -0.643 1.252 1.00 94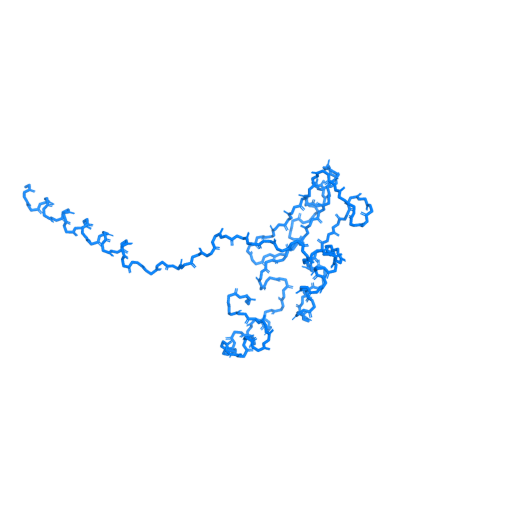.19 82 HIS A C 1
ATOM 635 O O . HIS A 1 82 ? 6.999 -0.586 0.059 1.00 94.19 82 HIS A O 1
ATOM 641 N N . GLY A 1 83 ? 8.563 -0.543 1.675 1.00 90.25 83 GLY A N 1
ATOM 642 C CA . GLY A 1 83 ? 9.711 -0.394 0.779 1.00 90.25 83 GLY A CA 1
ATOM 643 C C . GLY A 1 83 ? 10.093 -1.675 0.027 1.00 90.25 83 GLY A C 1
ATOM 644 O O . GLY A 1 83 ? 9.483 -2.736 0.195 1.00 90.25 83 GLY A O 1
ATOM 645 N N . PHE A 1 84 ? 11.140 -1.563 -0.796 1.00 84.31 84 PHE A N 1
ATOM 646 C CA . PHE A 1 84 ? 11.697 -2.669 -1.579 1.00 84.31 84 PHE A CA 1
ATOM 647 C C . PHE A 1 84 ? 12.132 -3.825 -0.671 1.00 84.31 84 PHE A C 1
ATOM 649 O O . PHE A 1 84 ? 12.804 -3.605 0.333 1.00 84.31 84 PHE A O 1
ATOM 656 N N . SER A 1 85 ? 11.756 -5.055 -1.024 1.00 81.50 85 SER A N 1
ATOM 657 C CA . 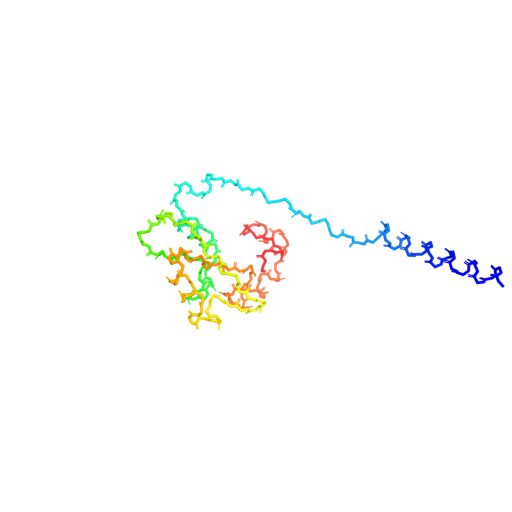SER A 1 85 ? 11.965 -6.308 -0.273 1.00 81.50 85 SER A CA 1
ATOM 658 C C . SER A 1 85 ? 11.286 -6.422 1.103 1.00 81.50 85 SER A C 1
ATOM 660 O O . SER A 1 85 ? 11.301 -7.501 1.692 1.00 81.50 85 SER A O 1
ATOM 662 N N . ALA A 1 86 ? 10.648 -5.358 1.595 1.00 91.31 86 ALA A N 1
ATOM 663 C CA . ALA A 1 86 ? 10.027 -5.311 2.916 1.00 91.31 86 ALA A CA 1
ATOM 664 C C . ALA A 1 86 ? 8.589 -5.873 2.936 1.00 91.31 86 ALA A C 1
ATOM 666 O O . ALA A 1 86 ? 8.065 -6.371 1.935 1.00 91.31 86 ALA A O 1
ATOM 667 N N . THR A 1 87 ? 7.938 -5.777 4.099 1.00 94.25 87 THR A N 1
ATOM 668 C CA . THR A 1 87 ? 6.524 -6.137 4.305 1.00 94.25 87 THR A CA 1
ATOM 669 C C . THR A 1 87 ? 5.778 -5.065 5.108 1.00 94.25 87 THR A C 1
ATOM 671 O O . THR A 1 87 ? 6.368 -4.065 5.525 1.00 94.25 87 THR A O 1
ATOM 674 N N . SER A 1 88 ? 4.476 -5.270 5.358 1.00 95.06 88 SER A N 1
ATOM 675 C CA . SER A 1 88 ? 3.668 -4.398 6.227 1.00 95.06 88 SER A CA 1
ATOM 676 C C . SER A 1 88 ? 4.237 -4.236 7.640 1.00 95.06 88 SER A C 1
ATOM 678 O O . SER A 1 88 ? 3.946 -3.240 8.296 1.00 95.06 88 SER A O 1
ATOM 680 N N . GLU A 1 89 ? 5.044 -5.193 8.103 1.00 95.12 89 GLU A N 1
ATOM 681 C CA . GLU A 1 89 ? 5.508 -5.260 9.490 1.00 95.12 89 GLU A CA 1
ATOM 682 C C . GLU A 1 89 ? 6.792 -4.465 9.760 1.00 95.12 89 GLU A C 1
ATOM 684 O O . GLU A 1 89 ? 7.099 -4.209 10.918 1.00 95.12 89 GLU A O 1
ATOM 689 N N . GLU A 1 90 ? 7.509 -4.029 8.720 1.00 93.25 90 GLU A N 1
ATOM 690 C CA . GLU A 1 90 ? 8.886 -3.512 8.822 1.00 93.25 90 GLU A CA 1
ATOM 691 C C . GLU A 1 90 ? 9.065 -2.388 9.851 1.00 93.25 90 GLU A C 1
ATOM 693 O O . GLU A 1 90 ? 9.993 -2.398 10.654 1.00 93.25 90 GLU A O 1
ATOM 698 N N . VAL A 1 91 ? 8.161 -1.407 9.836 1.00 94.25 91 VAL A N 1
ATOM 699 C CA . VAL A 1 91 ? 8.239 -0.223 10.707 1.00 94.25 91 VAL A CA 1
ATOM 700 C C . VAL A 1 91 ? 7.116 -0.191 11.735 1.00 94.25 91 VAL A C 1
ATOM 702 O O . VAL A 1 91 ? 6.855 0.848 12.345 1.00 94.25 91 VAL A O 1
ATOM 705 N N . ARG A 1 92 ? 6.410 -1.307 11.945 1.00 95.62 92 ARG A N 1
ATOM 706 C CA . ARG A 1 92 ? 5.371 -1.351 12.977 1.00 95.62 92 ARG A CA 1
ATOM 707 C C . ARG A 1 92 ? 6.002 -1.184 14.366 1.00 95.62 92 ARG A C 1
ATOM 709 O O . ARG A 1 92 ? 7.083 -1.707 14.621 1.00 95.62 92 ARG A O 1
ATOM 716 N N . PRO A 1 93 ? 5.349 -0.440 15.279 1.00 97.12 93 PRO A N 1
ATOM 717 C CA . PRO A 1 93 ? 3.966 0.043 15.207 1.00 97.12 93 PRO A CA 1
ATOM 718 C C . PRO A 1 93 ? 3.812 1.493 14.693 1.00 97.12 93 PRO A C 1
ATOM 720 O O . PRO A 1 93 ? 2.868 2.178 15.083 1.00 97.12 93 PRO A O 1
ATOM 723 N N . LEU A 1 94 ? 4.733 2.027 13.879 1.00 97.88 94 LEU A N 1
ATOM 724 C CA . LEU A 1 94 ? 4.642 3.418 13.408 1.00 97.88 94 LEU A CA 1
ATOM 725 C C . LEU A 1 94 ? 3.350 3.711 12.614 1.00 97.88 94 LEU A C 1
ATOM 727 O O . LEU A 1 94 ? 2.667 4.669 12.984 1.00 97.88 94 LEU A O 1
ATOM 731 N N . PRO A 1 95 ? 2.958 2.923 11.588 1.00 97.94 95 PRO A N 1
ATOM 732 C CA . PRO A 1 95 ? 1.741 3.203 10.826 1.00 97.94 95 PRO A CA 1
ATOM 733 C C . PRO A 1 95 ? 0.494 3.108 11.710 1.00 97.94 95 PRO A C 1
ATOM 735 O O . PRO A 1 95 ? -0.398 3.946 11.604 1.00 97.94 95 PRO A O 1
ATOM 738 N N . ASP A 1 96 ? 0.475 2.149 12.643 1.00 98.31 96 ASP A N 1
ATOM 739 C CA . ASP A 1 96 ? -0.597 1.975 13.625 1.00 98.31 96 ASP A CA 1
ATOM 740 C C . ASP A 1 96 ? -0.772 3.229 14.497 1.00 98.31 96 ASP A C 1
ATOM 742 O O . ASP A 1 96 ? -1.885 3.725 14.668 1.00 98.31 96 ASP A O 1
ATOM 746 N N . ARG A 1 97 ? 0.331 3.784 15.019 1.00 98.62 97 ARG A N 1
ATOM 747 C CA . ARG A 1 97 ? 0.307 4.993 15.860 1.00 98.62 97 ARG A CA 1
ATOM 748 C C . ARG A 1 97 ? -0.165 6.224 15.092 1.00 98.62 97 ARG A C 1
ATOM 750 O O . ARG A 1 97 ? -0.910 7.025 15.648 1.00 98.62 97 ARG A O 1
ATOM 757 N N . ILE A 1 98 ? 0.250 6.373 13.834 1.00 98.50 98 ILE A N 1
ATOM 758 C CA . ILE A 1 98 ? -0.181 7.490 12.981 1.00 98.50 98 ILE A CA 1
ATOM 759 C C . ILE A 1 98 ? -1.681 7.380 12.693 1.00 98.50 98 ILE A C 1
ATOM 761 O O . ILE A 1 98 ? -2.407 8.355 12.863 1.00 98.50 98 ILE A O 1
ATOM 765 N N . ALA A 1 99 ? -2.161 6.195 12.311 1.00 98.56 99 ALA A N 1
ATOM 766 C CA . ALA A 1 99 ? -3.579 5.969 12.051 1.00 98.56 99 ALA A CA 1
ATOM 767 C C . ALA A 1 99 ? -4.443 6.249 13.285 1.00 98.56 99 ALA A C 1
ATOM 769 O O . ALA A 1 99 ? -5.445 6.955 13.184 1.00 98.56 99 ALA A O 1
ATOM 770 N N . ALA A 1 100 ? -4.011 5.774 14.457 1.00 98.25 100 ALA A N 1
ATOM 771 C CA . ALA A 1 100 ? -4.688 6.036 15.721 1.00 98.25 100 ALA A CA 1
ATOM 772 C C . ALA A 1 100 ? -4.728 7.535 16.057 1.00 98.25 100 ALA A C 1
ATOM 774 O O . ALA A 1 100 ? -5.785 8.052 16.409 1.00 98.25 100 ALA A O 1
ATOM 775 N N . ALA A 1 101 ? -3.608 8.250 15.897 1.00 98.38 101 ALA A N 1
ATOM 776 C CA . ALA A 1 101 ? -3.541 9.691 16.151 1.00 98.38 101 ALA A CA 1
ATOM 777 C C . ALA A 1 101 ? -4.445 10.511 15.212 1.00 98.38 101 ALA A C 1
ATOM 779 O O . ALA A 1 101 ? -4.924 11.575 15.596 1.00 98.38 101 ALA A O 1
ATOM 780 N N . LEU A 1 102 ? -4.689 10.014 13.997 1.00 98.19 102 LEU A N 1
ATOM 781 C CA . LEU A 1 102 ? -5.548 10.655 12.999 1.00 98.19 102 LEU A CA 1
ATOM 782 C C . LEU A 1 102 ? -7.011 10.185 13.049 1.00 98.19 102 LEU A C 1
ATOM 784 O O . LEU A 1 102 ? -7.838 10.738 12.327 1.00 98.19 102 LEU A O 1
ATOM 788 N N . GLY A 1 103 ? -7.337 9.154 13.839 1.00 98.19 103 GLY A N 1
ATOM 789 C CA . GLY A 1 103 ? -8.642 8.486 13.771 1.00 98.19 103 GLY A CA 1
ATOM 790 C C . GLY A 1 103 ? -8.942 7.918 12.376 1.00 98.19 103 GLY A C 1
ATOM 791 O O . GLY A 1 103 ? -10.081 7.968 11.913 1.00 98.19 103 GLY A O 1
ATOM 792 N N . ALA A 1 104 ? -7.909 7.449 11.673 1.00 98.69 104 ALA A N 1
ATOM 793 C CA . ALA A 1 104 ? -7.974 7.043 10.274 1.00 98.69 104 ALA A CA 1
ATOM 794 C C . ALA A 1 104 ? -8.044 5.521 10.119 1.00 98.69 104 ALA A C 1
ATOM 796 O O . ALA A 1 104 ? -7.354 4.784 10.824 1.00 98.69 104 ALA A O 1
ATOM 797 N N . ASN A 1 105 ? -8.801 5.051 9.127 1.00 98.62 105 ASN A N 1
ATOM 798 C CA . ASN A 1 105 ? -8.682 3.672 8.662 1.00 98.62 105 ASN A CA 1
ATOM 799 C C . ASN A 1 105 ? -7.289 3.456 8.057 1.00 98.62 105 ASN A C 1
ATOM 801 O O . ASN A 1 105 ? -6.870 4.210 7.176 1.00 98.62 105 ASN A O 1
ATOM 805 N N . LEU A 1 106 ? -6.582 2.427 8.519 1.00 98.44 106 LEU A N 1
ATOM 806 C CA . LEU A 1 106 ? -5.246 2.075 8.048 1.00 98.44 106 LEU A CA 1
ATOM 807 C C . LEU A 1 106 ? -5.324 0.925 7.057 1.00 98.44 106 LEU A C 1
ATOM 809 O O . LEU A 1 106 ? -5.710 -0.186 7.406 1.00 98.44 106 LEU A O 1
ATOM 813 N N . VAL A 1 107 ? -4.911 1.184 5.827 1.00 98.00 107 VAL A N 1
ATOM 814 C CA . VAL A 1 107 ? -4.838 0.196 4.760 1.00 98.00 107 VAL A CA 1
ATOM 815 C C . VAL A 1 107 ? -3.398 -0.272 4.624 1.00 98.00 107 VAL A C 1
ATOM 817 O O . VAL A 1 107 ? -2.514 0.492 4.231 1.00 98.00 107 VAL A O 1
ATOM 820 N N . PHE A 1 108 ? -3.172 -1.547 4.911 1.00 97.44 108 PHE A N 1
ATOM 821 C CA . PHE A 1 108 ? -1.947 -2.238 4.544 1.00 97.44 108 PHE A CA 1
ATOM 822 C C . PHE A 1 108 ? -2.136 -2.861 3.170 1.00 97.44 108 PHE A C 1
ATOM 824 O O . PHE A 1 108 ? -3.025 -3.691 2.975 1.00 97.44 108 PHE A O 1
ATOM 831 N N . THR A 1 109 ? -1.286 -2.476 2.220 1.00 94.25 109 THR A N 1
ATOM 832 C CA . THR A 1 109 ? -1.200 -3.150 0.925 1.00 94.25 109 THR A CA 1
ATOM 833 C C . THR A 1 109 ? 0.146 -3.847 0.760 1.00 94.25 109 THR A C 1
ATOM 835 O O . THR A 1 109 ? 1.112 -3.568 1.469 1.00 94.25 109 THR A O 1
ATOM 838 N N . ARG A 1 110 ? 0.194 -4.776 -0.191 1.00 92.69 110 ARG A N 1
ATOM 839 C CA . ARG A 1 110 ? 1.366 -5.587 -0.514 1.00 92.69 110 ARG A CA 1
ATOM 840 C C . ARG A 1 110 ? 1.779 -5.340 -1.955 1.00 92.69 110 ARG A C 1
ATOM 842 O O . ARG A 1 110 ? 0.937 -5.493 -2.849 1.00 92.69 110 ARG A O 1
ATOM 849 N N . LEU A 1 111 ? 3.034 -4.947 -2.166 1.00 91.31 111 LEU A N 1
ATOM 850 C CA . LEU A 1 111 ? 3.611 -4.865 -3.506 1.00 91.31 111 LEU A CA 1
ATOM 851 C C . LEU A 1 111 ? 3.725 -6.266 -4.105 1.00 91.31 111 LEU A C 1
ATOM 853 O O . LEU A 1 111 ? 3.900 -7.261 -3.396 1.00 91.31 111 LEU A O 1
ATOM 857 N N . THR A 1 112 ? 3.622 -6.342 -5.424 1.00 87.06 112 THR A N 1
ATOM 858 C CA . THR A 1 112 ? 3.736 -7.604 -6.151 1.00 87.06 112 THR A CA 1
ATOM 859 C C . THR A 1 112 ? 5.065 -8.303 -5.839 1.00 87.06 112 THR A C 1
ATOM 861 O O . THR A 1 112 ? 6.075 -7.645 -5.591 1.00 87.06 112 THR A O 1
ATOM 864 N N . GLY A 1 113 ? 5.033 -9.631 -5.714 1.00 86.19 113 GLY A N 1
ATOM 865 C CA . GLY A 1 113 ? 6.183 -10.456 -5.320 1.00 86.19 113 GLY A CA 1
ATOM 866 C C . GLY A 1 113 ? 6.626 -10.376 -3.853 1.00 86.19 113 GLY A C 1
ATOM 867 O O . GLY A 1 113 ? 7.358 -11.248 -3.393 1.00 86.19 113 GLY A O 1
ATOM 868 N N . HIS A 1 114 ? 6.158 -9.398 -3.074 1.00 90.19 114 HIS A N 1
ATOM 869 C CA . HIS A 1 114 ? 6.584 -9.225 -1.682 1.00 90.19 114 HIS A CA 1
ATOM 870 C C . HIS A 1 114 ? 5.729 -10.035 -0.706 1.00 90.19 114 HIS A C 1
ATOM 872 O O . HIS A 1 114 ? 4.577 -10.363 -1.003 1.00 90.19 114 HIS A O 1
ATOM 878 N N . GLY A 1 115 ? 6.284 -10.329 0.476 1.00 89.69 115 GLY A N 1
ATOM 879 C CA . GLY A 1 115 ? 5.586 -11.057 1.542 1.00 89.69 115 GLY A CA 1
ATOM 880 C C . GLY A 1 115 ? 5.206 -12.492 1.168 1.00 89.69 115 GLY A C 1
ATOM 881 O O . GLY A 1 115 ? 4.204 -12.994 1.667 1.00 89.69 115 GLY A O 1
ATOM 882 N N . ARG A 1 116 ? 5.964 -13.117 0.258 1.00 89.44 116 ARG A N 1
ATOM 883 C CA . ARG A 1 116 ? 5.729 -14.453 -0.313 1.00 89.44 116 ARG A CA 1
ATOM 884 C C . ARG A 1 116 ? 7.002 -15.299 -0.290 1.00 89.44 116 ARG A C 1
ATOM 886 O O . ARG A 1 116 ? 8.099 -14.775 -0.088 1.00 89.44 116 ARG A O 1
ATOM 893 N N . SER A 1 117 ? 6.886 -16.608 -0.510 1.00 80.31 117 SER A N 1
ATOM 894 C CA . SER A 1 117 ? 8.047 -17.503 -0.497 1.00 80.31 117 SER A CA 1
ATOM 895 C C . SER A 1 117 ? 8.930 -17.333 -1.740 1.00 80.31 117 SER A C 1
ATOM 897 O O . SER A 1 117 ? 8.484 -17.508 -2.875 1.00 80.31 117 SER A O 1
ATOM 899 N N . MET A 1 118 ? 10.242 -17.148 -1.540 1.00 68.25 118 MET A N 1
ATOM 900 C CA . MET A 1 118 ? 11.228 -17.129 -2.636 1.00 68.25 118 MET A CA 1
ATOM 901 C C . MET A 1 118 ? 11.221 -18.431 -3.467 1.00 68.25 118 MET A C 1
ATOM 903 O O . MET A 1 118 ? 11.622 -18.439 -4.632 1.00 68.25 118 MET A O 1
ATOM 907 N N . ARG A 1 119 ? 10.763 -19.550 -2.881 1.00 63.50 119 ARG A N 1
ATOM 908 C CA . ARG A 1 119 ? 10.665 -20.850 -3.562 1.00 63.50 119 ARG A CA 1
ATOM 909 C C . ARG A 1 119 ? 9.642 -20.812 -4.699 1.00 63.50 119 ARG A C 1
ATOM 911 O O . ARG A 1 119 ? 9.894 -21.383 -5.757 1.00 63.50 119 ARG A O 1
ATOM 918 N N . GLN A 1 120 ? 8.532 -20.105 -4.506 1.00 62.94 120 GLN A N 1
ATOM 919 C CA . GLN A 1 120 ? 7.514 -19.927 -5.537 1.00 62.94 120 GLN A CA 1
ATOM 920 C C . GLN A 1 120 ? 7.915 -18.909 -6.587 1.00 62.94 120 GLN A C 1
ATOM 922 O O . GLN A 1 120 ? 7.642 -19.142 -7.758 1.00 62.94 120 GLN A O 1
ATOM 927 N N . TYR A 1 121 ? 8.643 -17.855 -6.209 1.00 63.22 121 TYR A N 1
ATOM 928 C CA . TYR A 1 121 ? 9.213 -16.930 -7.187 1.00 63.22 121 TYR A CA 1
ATOM 929 C C . TYR A 1 121 ? 10.122 -17.662 -8.183 1.00 63.22 121 TYR A C 1
ATOM 931 O O . TYR A 1 121 ? 9.974 -17.503 -9.388 1.00 63.22 121 TYR A O 1
ATOM 939 N N . ARG A 1 122 ? 11.008 -18.546 -7.701 1.00 62.66 122 ARG A N 1
ATOM 940 C CA . ARG A 1 122 ? 11.874 -19.357 -8.578 1.00 62.66 122 ARG A CA 1
ATOM 941 C C . ARG A 1 122 ? 11.095 -20.351 -9.442 1.00 62.66 122 ARG A C 1
ATOM 943 O O . ARG A 1 122 ? 11.461 -20.551 -10.594 1.00 62.66 122 ARG A O 1
ATOM 950 N N . ALA A 1 123 ? 10.039 -20.959 -8.901 1.00 64.94 123 ALA A N 1
ATOM 951 C CA . ALA A 1 123 ? 9.191 -21.881 -9.654 1.00 64.94 123 ALA A CA 1
ATOM 952 C C . ALA A 1 123 ? 8.381 -21.161 -10.746 1.00 64.94 123 ALA A C 1
ATOM 954 O O . ALA A 1 123 ? 8.278 -21.667 -11.855 1.00 64.94 123 ALA A O 1
ATOM 955 N N . LEU A 1 124 ? 7.853 -19.968 -10.454 1.00 66.19 124 LEU A N 1
ATOM 956 C CA . LEU A 1 124 ? 7.117 -19.137 -11.409 1.00 66.19 124 LEU A CA 1
ATOM 957 C C . LEU A 1 124 ? 8.044 -18.490 -12.447 1.00 66.19 124 LEU A C 1
ATOM 959 O O . LEU A 1 124 ? 7.686 -18.419 -13.615 1.00 66.19 124 LEU A O 1
ATOM 963 N N . ALA A 1 125 ? 9.252 -18.076 -12.057 1.00 69.75 125 ALA A N 1
ATOM 964 C CA . ALA A 1 125 ? 10.259 -17.548 -12.979 1.00 69.75 125 ALA A CA 1
ATOM 965 C C . ALA A 1 125 ? 10.741 -18.592 -14.005 1.00 69.75 125 ALA A C 1
ATOM 967 O O . ALA A 1 125 ? 11.250 -18.218 -15.059 1.00 69.75 125 ALA A O 1
ATOM 968 N N . ALA A 1 126 ? 10.573 -19.886 -13.712 1.00 77.31 126 ALA A N 1
ATOM 969 C CA . ALA A 1 126 ? 10.866 -20.977 -14.637 1.00 77.31 126 ALA A CA 1
ATOM 970 C C . ALA A 1 126 ? 9.731 -21.250 -15.645 1.00 77.31 126 ALA A C 1
ATOM 972 O O . ALA A 1 126 ? 9.934 -22.030 -16.574 1.00 77.31 126 ALA A O 1
ATOM 973 N N . LEU A 1 127 ? 8.556 -20.630 -15.474 1.00 79.12 127 LEU A N 1
ATOM 974 C CA . LEU A 1 127 ? 7.417 -20.793 -16.376 1.00 79.12 127 LEU A CA 1
ATOM 975 C C . LEU A 1 127 ? 7.537 -19.887 -17.612 1.00 79.12 127 LEU A C 1
ATOM 977 O O . LEU A 1 127 ? 8.043 -18.757 -17.561 1.00 79.12 127 LEU A O 1
ATOM 981 N N . SER A 1 128 ? 7.025 -20.387 -18.733 1.00 85.31 128 SER A N 1
ATOM 982 C CA . SER A 1 128 ? 6.780 -19.601 -19.941 1.00 85.31 128 SER A CA 1
ATOM 983 C C . SER A 1 128 ? 5.639 -18.598 -19.734 1.00 85.31 128 SER A C 1
ATOM 985 O O . SER A 1 128 ? 4.792 -18.756 -18.852 1.00 85.31 128 SER A O 1
ATOM 987 N N . ASP A 1 129 ? 5.572 -17.565 -20.576 1.00 82.88 129 ASP A N 1
ATOM 988 C CA . ASP A 1 129 ? 4.535 -16.528 -20.463 1.00 82.88 129 ASP A CA 1
ATOM 989 C C . ASP A 1 129 ? 3.117 -17.095 -20.669 1.00 82.88 129 ASP A C 1
ATOM 991 O O . ASP A 1 129 ? 2.163 -16.640 -20.036 1.00 82.88 129 ASP A O 1
ATOM 995 N N . ALA A 1 130 ? 2.981 -18.150 -21.480 1.00 84.62 130 ALA A N 1
ATOM 996 C CA . ALA A 1 130 ? 1.722 -18.871 -21.663 1.00 84.62 130 ALA A CA 1
ATOM 997 C C . ALA A 1 130 ? 1.273 -19.589 -20.377 1.00 84.62 130 ALA A C 1
ATOM 999 O O . ALA A 1 130 ? 0.099 -19.550 -20.011 1.00 84.62 130 ALA A O 1
ATOM 1000 N N . GLU A 1 131 ? 2.210 -20.209 -19.657 1.00 84.50 131 GLU A N 1
ATOM 1001 C CA . GLU A 1 131 ? 1.934 -20.892 -18.388 1.00 84.50 131 GLU A CA 1
ATOM 1002 C C . GLU A 1 131 ? 1.630 -19.908 -17.250 1.00 84.50 131 GLU A C 1
ATOM 1004 O O . GLU A 1 131 ? 0.813 -20.211 -16.379 1.00 84.50 131 GLU A O 1
ATOM 1009 N N . LEU A 1 132 ? 2.250 -18.723 -17.262 1.00 78.31 132 LEU A N 1
ATOM 1010 C CA . LEU A 1 132 ? 1.913 -17.630 -16.347 1.00 78.31 132 LEU A CA 1
ATOM 1011 C C . LEU A 1 132 ? 0.500 -17.102 -16.620 1.00 78.31 132 LEU A C 1
ATOM 1013 O O . LEU A 1 132 ? -0.304 -16.999 -15.691 1.00 78.31 132 LEU A O 1
ATOM 1017 N N . SER A 1 133 ? 0.165 -16.862 -17.890 1.00 79.44 133 SER A N 1
ATOM 1018 C CA . SER A 1 133 ? -1.159 -16.385 -18.301 1.00 79.44 133 SER A CA 1
ATOM 1019 C C . SER A 1 133 ? -2.271 -17.374 -17.933 1.00 79.44 133 SER A C 1
ATOM 1021 O O . SER A 1 133 ? -3.297 -16.966 -17.388 1.00 79.44 133 SER A O 1
ATOM 1023 N N . ALA A 1 134 ? -2.036 -18.682 -18.098 1.00 82.25 134 ALA A N 1
ATOM 1024 C CA . ALA A 1 134 ? -2.970 -19.732 -17.676 1.00 82.25 134 ALA A CA 1
ATOM 1025 C C . ALA A 1 134 ? -3.257 -19.731 -16.159 1.00 82.25 134 ALA A C 1
ATOM 1027 O O . ALA A 1 134 ? -4.284 -20.246 -15.721 1.00 82.25 134 ALA A O 1
ATOM 1028 N N . ARG A 1 135 ? -2.368 -19.137 -15.353 1.00 74.56 135 ARG A N 1
ATOM 1029 C CA . ARG A 1 135 ? -2.522 -18.953 -13.900 1.00 74.56 135 ARG A CA 1
ATOM 1030 C C . ARG A 1 135 ? -3.049 -17.563 -13.525 1.00 74.56 135 ARG A C 1
ATOM 1032 O O . ARG A 1 135 ? -3.087 -17.230 -12.343 1.00 74.56 135 ARG A O 1
ATOM 1039 N N . GLY A 1 136 ? -3.435 -16.745 -14.507 1.00 74.62 136 GLY A N 1
ATOM 1040 C CA . GLY A 1 136 ? -3.861 -15.361 -14.294 1.00 74.62 136 GLY A CA 1
ATOM 1041 C C . GLY A 1 136 ? -2.728 -14.437 -13.835 1.00 74.62 136 GLY A C 1
ATOM 1042 O O . GLY A 1 136 ? -2.988 -13.447 -13.151 1.00 74.62 136 GLY A O 1
ATOM 1043 N N . LEU A 1 137 ? -1.477 -14.776 -14.163 1.00 73.25 137 LEU A N 1
ATOM 1044 C CA . LEU A 1 137 ? -0.279 -14.021 -13.805 1.00 73.25 137 LEU A CA 1
ATOM 1045 C C . LEU A 1 137 ? 0.419 -13.497 -15.063 1.00 73.25 137 LEU A C 1
ATOM 1047 O O . LEU A 1 137 ? 0.333 -14.071 -16.145 1.00 73.25 13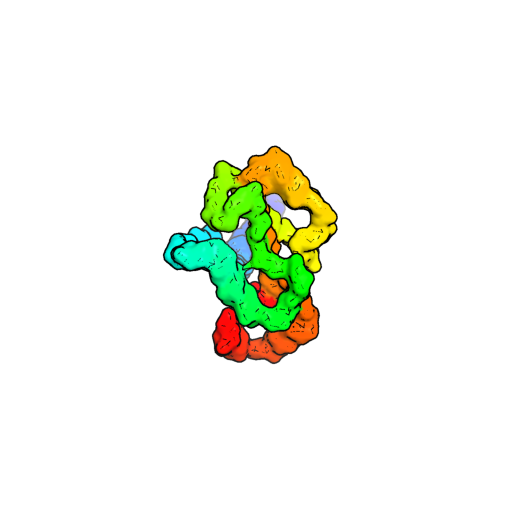7 LEU A O 1
ATOM 1051 N N . THR A 1 138 ? 1.166 -12.414 -14.904 1.00 75.44 138 THR A N 1
ATOM 1052 C CA . THR A 1 138 ? 2.116 -11.911 -15.898 1.00 75.44 138 THR A CA 1
ATOM 1053 C C . THR A 1 138 ? 3.513 -11.946 -15.296 1.00 75.44 138 THR A C 1
ATOM 1055 O O . THR A 1 138 ? 3.672 -11.918 -14.076 1.00 75.44 138 THR A O 1
ATOM 1058 N N . ARG A 1 139 ? 4.553 -11.981 -16.131 1.00 72.00 139 ARG A N 1
ATOM 1059 C CA . ARG A 1 139 ? 5.940 -11.949 -15.642 1.00 72.00 139 ARG A CA 1
ATOM 1060 C C . ARG A 1 139 ? 6.255 -10.659 -14.866 1.00 72.00 139 ARG A C 1
ATOM 1062 O O . ARG A 1 139 ? 7.067 -10.679 -13.951 1.00 72.00 139 ARG A O 1
ATOM 1069 N N . GLN A 1 140 ? 5.557 -9.570 -15.189 1.00 62.56 140 GLN A N 1
ATOM 1070 C CA . GLN A 1 140 ? 5.596 -8.299 -14.459 1.00 62.56 140 GLN A CA 1
ATOM 1071 C C . GLN A 1 140 ? 4.829 -8.343 -13.127 1.00 62.56 140 GLN A C 1
ATOM 1073 O O . GLN A 1 140 ? 5.074 -7.519 -12.250 1.00 62.56 140 GLN A O 1
ATOM 1078 N N . SER A 1 141 ? 3.911 -9.300 -12.959 1.00 59.06 141 SER A N 1
ATOM 1079 C CA . SER A 1 141 ? 3.146 -9.502 -11.729 1.00 59.06 141 SER A CA 1
ATOM 1080 C C . SER A 1 141 ? 3.699 -10.616 -10.828 1.00 59.06 141 SER A C 1
ATOM 1082 O O . SER A 1 141 ? 2.958 -11.116 -9.972 1.00 59.06 141 SER A O 1
ATOM 1084 N N . LEU A 1 142 ? 4.943 -11.054 -11.043 1.00 59.19 142 LEU A N 1
ATOM 1085 C CA . LEU A 1 142 ? 5.629 -12.016 -10.176 1.00 59.19 142 LEU A CA 1
ATOM 1086 C C . LEU A 1 142 ? 6.255 -11.353 -8.954 1.00 59.19 142 LEU A C 1
ATOM 1088 O O . LEU A 1 142 ? 6.833 -10.255 -9.088 1.00 59.19 142 LEU A O 1
#

Secondary structure (DSSP, 8-state):
-HHHHHHHHHHHHHHHHHHHSS------------GGGGTT-HHHHHHHHHTT-S-BPTT-SSEEE-SSSTT---S-EEEE---TT--TTTTTTHHHHHHHHHTPEEEE---TTTTB-HHHHHHHHTS-HHHHHHTT--GGG-

Radius of gyration: 22.82 Å; Cα contacts (8 Å, |Δi|>4): 134; chains: 1; bounding box: 56×49×54 Å

Sequence (142 aa):
MRWLARGLAVLALLAAALWWLGPYEPAELTAEFDAGAMDRGVQAYFDAAEARFDDITPGVQKRVIWAGAAEQRTPIALVYLHGFSATSEEVRPLPDRIAAALGANLVFTRLTGHGRSMRQYRALAALSDAELSARGLTRQSL

Foldseek 3Di:
DVVVVVVVVVVVVVVVCCVVVPPDDDDPPDDDDDPVCQVVHPVVSQCVVPVLDPFAAPPQGWDKDALDDGRDADPDAAEDDDDDQDTPPPDPPVQVVVCNVRSHIYTRDDQAPHRGDPVVVVVLVPDDQVVQVVSVHGPVRD

pLDDT: mean 89.15, std 10.09, range [59.06, 98.69]